Protein AF-A0AAV4JW07-F1 (afdb_monomer_lite)

Sequence (128 aa):
MARALDGFFMALGFLASLAHGSSWPLLFLVFGDMTNTFVSYNATANFTLNGTSPADEFEDTMSDYSLRYVYIGIGVYVVTYIHIAFLQLSGERQTYRLRKMFFKALLRQNIGWYDSQQSGELTTRLAE

pLDDT: mean 86.36, std 10.24, range [51.66, 96.25]

Secondary structure (DSSP, 8-state):
-HHHHHHHHHHHHHHHHHHHHHHHHHHHHHHHHHHHHHHHHHHHTT---SSS-HHHHHHHHHHHHHHHHHHHHHHHHHHHHHHHHHHHHHHHHHHHHHHHHHHHHHTTS-HHHHTTSPTTHHHHHHH-

Foldseek 3Di:
DVVVVLVVLLVLLVVLVVVLVVLVVVVVVLVVVLVVLVVVLVVCVVPDDDDDDSVVVSVVVVVVSVVVVVVSVVVSVVSVVSNCVSVVVSVVVVLVVVLVVLVVVVVPDDPVVVVPDDPPPSVVVSVD

Structure (mmCIF, N/CA/C/O backbone):
data_AF-A0AAV4JW07-F1
#
_entry.id   AF-A0AAV4JW07-F1
#
loop_
_atom_site.group_PDB
_atom_site.id
_atom_site.type_symbol
_atom_site.label_atom_id
_atom_site.label_alt_id
_atom_site.label_comp_id
_atom_site.label_asym_id
_atom_site.label_entity_id
_atom_site.label_seq_id
_atom_site.pdbx_PDB_ins_code
_atom_site.Cartn_x
_atom_site.Cartn_y
_atom_site.Cartn_z
_atom_site.occupancy
_atom_site.B_iso_or_equiv
_atom_site.auth_seq_id
_atom_site.auth_comp_id
_atom_site.auth_asym_id
_atom_site.auth_atom_id
_atom_site.pdbx_PDB_model_num
ATOM 1 N N . MET A 1 1 ? -17.398 -18.688 13.555 1.00 51.66 1 MET A N 1
ATOM 2 C CA . MET A 1 1 ? -17.080 -18.481 12.124 1.00 51.66 1 MET A CA 1
ATOM 3 C C . MET A 1 1 ? -16.458 -17.110 11.839 1.00 51.66 1 MET A C 1
ATOM 5 O O . MET A 1 1 ? -15.367 -17.084 11.291 1.00 51.66 1 MET A O 1
ATOM 9 N N . ALA A 1 2 ? -17.046 -15.990 12.291 1.00 61.44 2 ALA A N 1
ATOM 10 C CA . ALA A 1 2 ? -16.530 -14.634 12.013 1.00 61.44 2 ALA A CA 1
ATOM 11 C C . ALA A 1 2 ? -15.054 -14.379 12.412 1.00 61.44 2 ALA A C 1
ATOM 13 O O . ALA A 1 2 ? -14.332 -13.717 11.681 1.00 61.44 2 ALA A O 1
ATOM 14 N N . ARG A 1 3 ? -14.569 -14.958 13.524 1.00 71.75 3 ARG A N 1
ATOM 15 C CA . ARG A 1 3 ? -13.174 -14.785 13.988 1.00 71.75 3 ARG A CA 1
ATOM 16 C C . ARG A 1 3 ? -12.109 -15.390 13.063 1.00 71.75 3 ARG A C 1
ATOM 18 O O . ARG A 1 3 ? -11.038 -14.812 12.941 1.00 71.75 3 ARG A O 1
ATOM 25 N N . ALA A 1 4 ? -12.387 -16.536 12.441 1.00 75.44 4 ALA A N 1
ATOM 26 C CA . ALA A 1 4 ? -11.430 -17.185 11.540 1.00 75.44 4 ALA A CA 1
ATOM 27 C C . ALA A 1 4 ? -11.310 -16.414 10.218 1.00 75.44 4 ALA A C 1
ATOM 29 O O . ALA A 1 4 ? -10.213 -16.227 9.702 1.00 75.44 4 ALA A O 1
ATOM 30 N N . LEU A 1 5 ? -12.442 -15.898 9.729 1.00 79.94 5 LEU A N 1
ATOM 31 C CA . LEU A 1 5 ? -12.503 -15.051 8.542 1.00 79.94 5 LEU A CA 1
ATOM 32 C C . LEU A 1 5 ? -11.763 -13.714 8.757 1.00 79.94 5 LEU A C 1
ATOM 34 O O . LEU A 1 5 ? -11.006 -13.293 7.890 1.00 79.94 5 LEU A O 1
ATOM 38 N N . ASP A 1 6 ? -11.920 -13.085 9.930 1.00 84.00 6 ASP A N 1
ATOM 39 C CA . ASP A 1 6 ? -11.170 -11.870 10.301 1.00 84.00 6 ASP A CA 1
ATOM 40 C C . ASP A 1 6 ? -9.652 -12.113 10.299 1.00 84.00 6 ASP A C 1
ATOM 42 O O . ASP A 1 6 ? -8.891 -11.304 9.773 1.00 84.00 6 ASP A O 1
ATOM 46 N N . GLY A 1 7 ? -9.210 -13.243 10.865 1.00 85.38 7 GLY A N 1
ATOM 47 C CA . GLY A 1 7 ? -7.796 -13.624 10.891 1.00 85.38 7 GLY A CA 1
ATOM 48 C C . GLY A 1 7 ? -7.223 -13.863 9.492 1.00 85.38 7 GLY A C 1
ATOM 49 O O . GLY A 1 7 ? -6.113 -13.421 9.203 1.00 85.38 7 GLY A O 1
ATOM 50 N N . PHE A 1 8 ? -8.000 -14.493 8.607 1.00 87.94 8 PHE A N 1
ATOM 51 C CA . PHE A 1 8 ? -7.622 -14.691 7.208 1.00 87.94 8 PHE A CA 1
ATOM 52 C C . PHE A 1 8 ? -7.442 -13.360 6.461 1.00 87.94 8 PHE A C 1
ATOM 54 O O . PHE A 1 8 ? -6.401 -13.153 5.839 1.00 87.94 8 PHE A O 1
ATOM 61 N N . PHE A 1 9 ? -8.399 -12.430 6.568 1.00 85.38 9 PHE A N 1
ATOM 62 C CA . PHE A 1 9 ? -8.280 -11.110 5.932 1.00 85.38 9 PHE A CA 1
ATOM 63 C C . PHE A 1 9 ? -7.097 -10.307 6.466 1.00 85.38 9 PHE A C 1
ATOM 65 O O . PHE A 1 9 ? -6.426 -9.615 5.703 1.00 85.38 9 PHE A O 1
ATOM 72 N N . MET A 1 10 ? -6.807 -10.426 7.762 1.00 89.88 10 MET A N 1
ATOM 73 C CA . MET A 1 10 ? -5.657 -9.762 8.362 1.00 89.88 10 MET A CA 1
ATOM 74 C C . MET A 1 10 ? -4.340 -10.332 7.821 1.00 89.88 10 MET A C 1
ATOM 76 O O . MET A 1 10 ? -3.474 -9.563 7.416 1.00 89.88 10 MET A O 1
ATOM 80 N N . ALA A 1 11 ? -4.207 -11.661 7.738 1.00 91.94 11 ALA A N 1
ATOM 81 C CA . ALA A 1 11 ? -3.019 -12.302 7.172 1.00 91.94 11 ALA A CA 1
ATOM 82 C C . ALA A 1 11 ? -2.814 -11.921 5.697 1.00 91.94 11 ALA A C 1
ATOM 84 O O . ALA A 1 11 ? -1.710 -11.552 5.299 1.00 91.94 11 ALA A O 1
ATOM 85 N N . LEU A 1 12 ? -3.890 -11.932 4.906 1.00 90.00 12 LEU A N 1
ATOM 86 C CA . LEU A 1 12 ? -3.865 -11.524 3.503 1.00 90.00 12 LEU A CA 1
ATOM 87 C C . LEU A 1 12 ? -3.467 -10.047 3.339 1.00 90.00 12 LEU A C 1
ATOM 89 O O . LEU A 1 12 ? -2.637 -9.728 2.491 1.00 90.00 12 LEU A O 1
ATOM 93 N N . GLY A 1 13 ? -3.999 -9.155 4.182 1.00 91.62 13 GLY A N 1
ATOM 94 C CA . GLY A 1 13 ? -3.625 -7.739 4.201 1.00 91.62 13 GLY A CA 1
ATOM 95 C C . GLY A 1 13 ? -2.151 -7.515 4.556 1.00 91.62 13 GLY A C 1
ATOM 96 O O . GLY A 1 13 ? -1.484 -6.698 3.925 1.00 91.62 13 GLY A O 1
ATOM 97 N N . PHE A 1 14 ? -1.602 -8.278 5.504 1.00 93.94 14 PHE A N 1
ATOM 98 C CA . PHE A 1 14 ? -0.176 -8.205 5.839 1.00 93.94 14 PHE A CA 1
ATOM 99 C C . PHE A 1 14 ? 0.727 -8.682 4.696 1.00 93.94 14 PHE A C 1
ATOM 101 O O . PHE A 1 14 ? 1.710 -8.012 4.385 1.00 93.94 14 PHE A O 1
ATOM 108 N N . LEU A 1 15 ? 0.383 -9.789 4.032 1.00 94.12 15 LEU A N 1
ATOM 109 C CA . LEU A 1 15 ? 1.138 -10.275 2.871 1.00 94.12 15 LEU A CA 1
ATOM 110 C C . LEU A 1 15 ? 1.125 -9.259 1.719 1.00 94.12 15 LEU A C 1
ATOM 112 O O . LEU A 1 15 ? 2.165 -8.989 1.120 1.00 94.12 15 LEU A O 1
ATOM 116 N N . ALA A 1 16 ? -0.030 -8.647 1.450 1.00 91.81 16 ALA A N 1
ATOM 117 C CA . ALA A 1 16 ? -0.158 -7.599 0.442 1.00 91.81 16 ALA A CA 1
ATOM 118 C C . ALA A 1 16 ? 0.642 -6.328 0.806 1.00 91.81 16 ALA A C 1
ATOM 120 O O . ALA A 1 16 ? 1.264 -5.726 -0.064 1.00 91.81 16 ALA A O 1
ATOM 121 N N . SER A 1 17 ? 0.713 -5.955 2.089 1.00 93.44 17 SER A N 1
ATOM 122 C CA . SER A 1 17 ? 1.551 -4.838 2.559 1.00 93.44 17 SER A CA 1
ATOM 123 C C . SER A 1 17 ? 3.049 -5.086 2.327 1.00 93.44 17 SER A C 1
ATOM 125 O O . SER A 1 17 ? 3.765 -4.192 1.874 1.00 93.44 17 SER A O 1
ATOM 127 N N . LEU A 1 18 ? 3.527 -6.318 2.549 1.00 94.31 18 LEU A N 1
ATOM 128 C CA . LEU A 1 18 ? 4.916 -6.693 2.250 1.00 94.31 18 LEU A CA 1
ATOM 129 C C . LEU A 1 18 ? 5.223 -6.588 0.750 1.00 94.31 18 LEU A C 1
ATOM 131 O O . LEU A 1 18 ? 6.261 -6.045 0.370 1.00 94.31 18 LEU A O 1
ATOM 135 N N . ALA A 1 19 ? 4.305 -7.054 -0.101 1.00 92.12 19 ALA A N 1
ATOM 136 C CA . ALA A 1 19 ? 4.438 -6.932 -1.551 1.00 92.12 19 ALA A CA 1
ATOM 137 C C . ALA A 1 19 ? 4.474 -5.458 -2.001 1.00 92.12 19 ALA A C 1
ATOM 139 O O . ALA A 1 19 ? 5.327 -5.072 -2.804 1.00 92.12 19 ALA A O 1
ATOM 140 N N . HIS A 1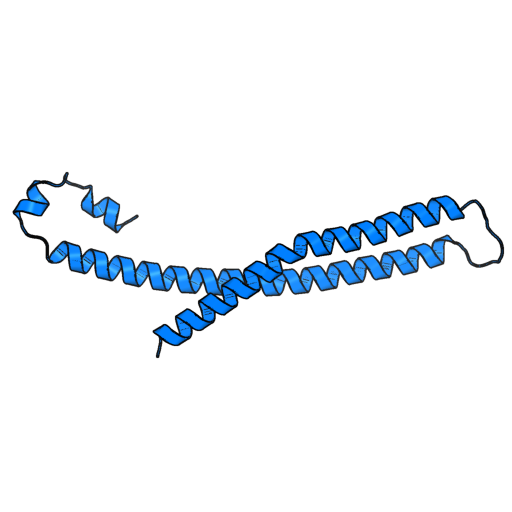 20 ? 3.612 -4.611 -1.429 1.00 94.69 20 HIS A N 1
ATOM 141 C CA . HIS A 1 20 ? 3.625 -3.171 -1.682 1.00 94.69 20 HIS A CA 1
ATOM 142 C C . HIS A 1 20 ? 4.950 -2.521 -1.250 1.00 94.69 20 HIS A C 1
ATOM 144 O O . HIS A 1 20 ? 5.549 -1.763 -2.010 1.00 94.69 20 HIS A O 1
ATOM 150 N N . GLY A 1 21 ? 5.471 -2.871 -0.069 1.00 93.38 21 GLY A N 1
ATOM 151 C CA . GLY A 1 21 ? 6.773 -2.388 0.404 1.00 93.38 21 GLY A CA 1
ATOM 152 C C . GLY A 1 21 ? 7.927 -2.765 -0.532 1.00 93.38 21 GLY A C 1
ATOM 153 O O . GLY A 1 21 ? 8.769 -1.926 -0.847 1.00 93.38 21 GLY A O 1
ATOM 154 N N . SER A 1 22 ? 7.924 -3.997 -1.053 1.00 93.62 22 SER A N 1
ATOM 155 C CA . SER A 1 22 ? 8.924 -4.469 -2.024 1.00 93.62 22 SER A CA 1
ATOM 156 C C . SER A 1 22 ? 8.804 -3.823 -3.410 1.00 93.62 22 SER A C 1
ATOM 158 O O . SER A 1 22 ? 9.725 -3.947 -4.221 1.00 93.62 22 SER A O 1
ATOM 160 N N . SER A 1 23 ? 7.700 -3.137 -3.704 1.00 93.00 23 SER A N 1
ATOM 161 C CA . SER A 1 23 ? 7.486 -2.513 -5.013 1.00 93.00 23 SER A CA 1
ATOM 162 C C . SER A 1 23 ? 8.421 -1.322 -5.253 1.00 93.00 23 SER A C 1
ATOM 164 O O . SER A 1 23 ? 8.808 -1.068 -6.389 1.00 93.00 23 SER A O 1
ATOM 166 N N . TRP A 1 24 ? 8.858 -0.636 -4.190 1.00 90.88 24 TRP A N 1
ATOM 167 C CA . TRP A 1 24 ? 9.818 0.470 -4.277 1.00 90.88 24 TRP A CA 1
ATOM 168 C C . TRP A 1 24 ? 11.209 0.027 -4.767 1.00 90.88 24 TRP A C 1
ATOM 170 O O . TRP A 1 24 ? 11.685 0.583 -5.756 1.00 90.88 24 TRP A O 1
ATOM 180 N N . PRO A 1 25 ? 11.860 -0.989 -4.162 1.00 94.69 25 PRO A N 1
ATOM 181 C CA . PRO A 1 25 ? 13.083 -1.574 -4.713 1.00 94.69 25 PRO A CA 1
ATOM 182 C C . PRO A 1 25 ? 12.948 -2.026 -6.170 1.00 94.69 25 PRO A C 1
ATOM 184 O O . PRO A 1 25 ? 13.845 -1.789 -6.973 1.00 94.69 25 PRO A O 1
ATOM 187 N N . LEU A 1 26 ? 11.818 -2.645 -6.524 1.00 91.44 26 LEU A N 1
ATOM 188 C CA . LEU A 1 26 ? 11.568 -3.120 -7.884 1.00 91.44 26 LEU A CA 1
ATOM 189 C C . LEU A 1 26 ? 11.497 -1.962 -8.892 1.00 91.44 26 LEU A C 1
ATOM 191 O O . LEU A 1 26 ? 12.090 -2.048 -9.966 1.00 91.44 26 LEU A O 1
ATOM 195 N N . LEU A 1 27 ? 10.849 -0.853 -8.524 1.00 91.81 27 LEU A N 1
ATOM 196 C CA . LEU A 1 27 ? 10.825 0.373 -9.325 1.00 91.81 27 LEU A CA 1
ATOM 197 C C . LEU A 1 27 ? 12.243 0.924 -9.566 1.00 91.81 27 LEU A C 1
ATOM 199 O O . LEU A 1 27 ? 12.557 1.350 -10.678 1.00 91.81 27 LEU A O 1
ATOM 203 N N . PHE A 1 28 ? 13.106 0.887 -8.543 1.00 93.00 28 PHE A N 1
ATOM 204 C CA . PHE A 1 28 ? 14.494 1.342 -8.660 1.00 93.00 28 PHE A CA 1
ATOM 205 C C . PHE A 1 28 ? 15.347 0.462 -9.577 1.00 93.00 28 PHE A C 1
ATOM 207 O O . PHE A 1 28 ? 16.205 0.996 -10.274 1.00 93.00 28 PHE A O 1
ATOM 214 N N . LEU A 1 29 ? 15.110 -0.851 -9.619 1.00 93.06 29 LEU A N 1
ATOM 215 C CA . LEU A 1 29 ? 15.820 -1.741 -10.545 1.00 93.06 29 LEU A CA 1
ATOM 216 C C . LEU A 1 29 ? 15.486 -1.408 -12.002 1.00 93.06 29 LEU A C 1
ATOM 218 O O . LEU A 1 29 ? 16.394 -1.177 -12.794 1.00 93.06 29 LEU A O 1
ATOM 222 N N . VAL A 1 30 ? 14.196 -1.268 -12.328 1.00 92.44 30 VAL A N 1
ATOM 223 C CA . VAL A 1 30 ? 13.761 -0.878 -13.684 1.00 92.44 30 VAL A CA 1
ATOM 224 C C . VAL A 1 30 ? 14.308 0.502 -14.062 1.00 92.44 30 VAL A C 1
ATOM 226 O O . VAL A 1 30 ? 14.739 0.717 -15.193 1.00 92.44 30 VAL A O 1
ATOM 229 N N . PHE A 1 31 ? 14.357 1.430 -13.101 1.00 92.75 31 PHE A N 1
ATOM 230 C CA . PHE A 1 31 ? 14.943 2.755 -13.315 1.00 92.75 31 PHE A CA 1
ATOM 231 C C . PHE 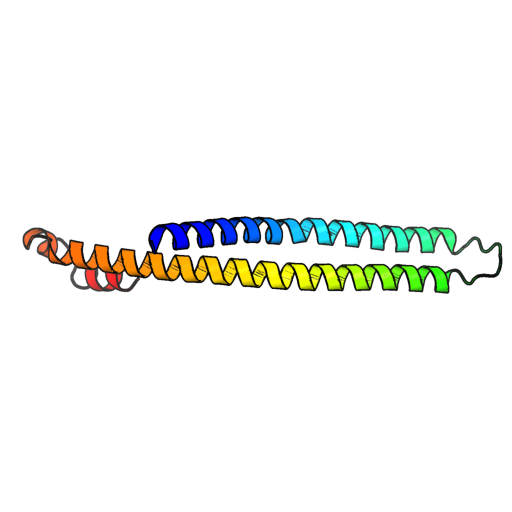A 1 31 ? 16.448 2.685 -13.599 1.00 92.75 31 PHE A C 1
ATOM 233 O O . PHE A 1 31 ? 16.962 3.429 -14.439 1.00 92.75 31 PHE A O 1
ATOM 240 N N . GLY A 1 32 ? 17.155 1.782 -12.917 1.00 94.38 32 GLY A N 1
ATOM 241 C CA . GLY A 1 32 ? 18.567 1.506 -13.153 1.00 94.38 32 GLY A CA 1
ATOM 242 C C . GLY A 1 32 ? 18.825 0.983 -14.565 1.00 94.38 32 GLY A C 1
ATOM 243 O O . GLY A 1 32 ? 19.675 1.533 -15.264 1.00 94.38 32 GLY A O 1
ATOM 244 N N . ASP A 1 33 ? 18.049 -0.004 -15.013 1.00 91.88 33 ASP A N 1
ATOM 245 C CA . ASP A 1 33 ? 18.169 -0.592 -16.356 1.00 91.88 33 ASP A CA 1
ATOM 246 C C . ASP A 1 33 ? 17.900 0.443 -17.459 1.00 91.88 33 ASP A C 1
ATOM 248 O O . ASP A 1 33 ? 18.654 0.566 -18.432 1.00 91.88 33 ASP A O 1
ATOM 252 N N . MET A 1 34 ? 16.867 1.264 -17.262 1.00 91.94 34 MET A N 1
ATOM 253 C CA . MET A 1 34 ? 16.547 2.386 -18.140 1.00 91.94 34 MET A CA 1
ATOM 254 C C . MET A 1 34 ? 17.712 3.392 -18.197 1.00 91.94 34 MET A C 1
ATOM 256 O O . MET A 1 34 ? 18.154 3.774 -19.280 1.00 91.94 34 MET A O 1
ATOM 260 N N . THR A 1 35 ? 18.282 3.766 -17.046 1.00 93.50 35 THR A N 1
ATOM 261 C CA . THR A 1 35 ? 19.448 4.669 -16.964 1.00 93.50 35 THR A CA 1
ATOM 262 C C . THR A 1 35 ? 20.674 4.092 -17.673 1.00 93.50 35 THR A C 1
ATOM 264 O O . THR A 1 35 ? 21.367 4.807 -18.396 1.00 93.50 35 THR A O 1
ATOM 267 N N . ASN A 1 36 ? 20.931 2.792 -17.530 1.00 91.50 36 ASN A N 1
ATOM 268 C CA . ASN A 1 36 ? 22.034 2.122 -18.216 1.00 91.50 36 ASN A CA 1
ATOM 269 C C . ASN A 1 36 ? 21.849 2.126 -19.747 1.00 91.50 36 ASN A C 1
ATOM 271 O O . ASN A 1 36 ? 22.813 2.279 -20.500 1.00 91.50 36 ASN A O 1
ATOM 275 N N . THR A 1 37 ? 20.601 2.035 -20.213 1.00 89.56 37 THR A N 1
ATOM 276 C CA . THR A 1 37 ? 20.250 2.153 -21.639 1.00 89.56 37 THR A CA 1
ATOM 277 C C . THR A 1 37 ? 20.535 3.567 -22.168 1.00 89.56 37 THR A C 1
ATOM 279 O O . THR A 1 37 ? 21.135 3.723 -23.228 1.00 89.56 37 THR A O 1
ATOM 282 N N . PHE A 1 38 ? 20.225 4.615 -21.395 1.00 88.69 38 PHE A N 1
ATOM 283 C CA . PHE A 1 38 ? 20.598 5.993 -21.750 1.00 88.69 38 PHE A CA 1
ATOM 284 C C . PHE A 1 38 ? 22.119 6.193 -21.850 1.00 88.69 38 PHE A C 1
ATOM 286 O O . PHE A 1 38 ? 22.605 6.849 -22.774 1.00 88.69 38 PHE A O 1
ATOM 293 N N . VAL A 1 39 ? 22.879 5.637 -20.901 1.00 89.31 39 VAL A N 1
ATOM 294 C CA . VAL A 1 39 ? 24.346 5.763 -20.875 1.00 89.31 39 VAL A CA 1
ATOM 295 C C . VAL A 1 39 ? 24.988 5.015 -22.045 1.00 89.31 39 VAL A C 1
ATOM 297 O O . VAL A 1 39 ? 25.882 5.556 -22.696 1.00 89.31 39 VAL A O 1
ATOM 300 N N . SER A 1 40 ? 24.521 3.800 -22.343 1.00 85.31 40 SER A N 1
ATOM 301 C CA . SER A 1 40 ? 25.017 3.010 -23.478 1.00 85.31 40 SER A CA 1
ATOM 302 C C . SER A 1 40 ? 24.694 3.663 -24.823 1.00 85.31 40 SER A C 1
ATOM 304 O O . SER A 1 40 ? 25.592 3.780 -25.653 1.00 85.31 40 SER A O 1
ATOM 306 N N . TYR A 1 41 ? 23.482 4.200 -25.004 1.00 83.06 41 TYR A N 1
ATOM 307 C CA . TYR A 1 41 ? 23.129 4.975 -26.198 1.00 83.06 41 TYR A CA 1
ATOM 308 C C . TYR A 1 41 ? 24.072 6.169 -26.415 1.00 83.06 41 TYR A C 1
ATOM 310 O O . TYR A 1 41 ? 24.601 6.352 -27.510 1.00 83.06 41 TYR A O 1
ATOM 318 N N . ASN A 1 42 ? 24.353 6.950 -25.365 1.00 81.81 42 ASN A N 1
ATOM 319 C CA . ASN A 1 42 ? 25.278 8.085 -25.447 1.00 81.81 42 ASN A CA 1
ATOM 320 C C . ASN A 1 42 ? 26.704 7.638 -25.834 1.00 81.81 42 ASN A C 1
ATOM 322 O O . ASN A 1 42 ? 27.336 8.250 -26.693 1.00 81.81 42 ASN A O 1
ATOM 326 N N . ALA A 1 43 ? 27.188 6.531 -25.262 1.00 79.56 43 ALA A N 1
ATOM 327 C CA . ALA A 1 43 ? 28.509 5.989 -25.575 1.00 79.56 43 ALA A CA 1
ATOM 328 C C . ALA A 1 43 ? 28.627 5.473 -27.026 1.00 79.56 43 ALA A C 1
ATOM 330 O O . ALA A 1 43 ? 29.684 5.618 -27.644 1.00 79.56 43 ALA A O 1
ATOM 331 N N . THR A 1 44 ? 27.556 4.896 -27.581 1.00 71.25 44 THR A N 1
ATOM 332 C CA . THR A 1 44 ? 27.529 4.311 -28.935 1.00 71.25 44 THR A CA 1
ATOM 333 C C . THR A 1 44 ? 27.137 5.317 -30.024 1.00 71.25 44 THR A C 1
ATOM 335 O O . THR A 1 44 ? 27.441 5.089 -31.193 1.00 71.25 44 THR A O 1
ATOM 338 N N . ALA A 1 45 ? 26.567 6.474 -29.667 1.00 64.00 45 ALA A N 1
ATOM 339 C CA . ALA A 1 45 ? 26.155 7.525 -30.606 1.00 64.00 45 ALA A CA 1
ATOM 340 C C . ALA A 1 45 ? 27.285 8.051 -31.522 1.00 64.00 45 ALA A C 1
ATOM 342 O O . ALA A 1 45 ? 27.006 8.625 -32.572 1.00 64.00 45 ALA A O 1
ATOM 343 N N . ASN A 1 46 ? 28.556 7.825 -31.167 1.00 60.50 46 ASN A N 1
ATOM 344 C CA . ASN A 1 46 ? 29.716 8.195 -31.986 1.00 60.50 46 ASN A CA 1
ATOM 345 C C . ASN A 1 46 ? 30.148 7.120 -33.013 1.00 60.50 46 ASN A C 1
ATOM 347 O O . ASN A 1 46 ? 31.060 7.377 -33.797 1.00 60.50 46 ASN A O 1
ATOM 351 N N . PHE A 1 47 ? 29.540 5.925 -33.029 1.00 60.22 47 PHE A N 1
ATOM 352 C CA . PHE A 1 47 ? 29.933 4.807 -33.899 1.00 60.22 47 PHE A CA 1
ATOM 353 C C . PHE A 1 47 ? 28.750 4.301 -34.738 1.00 60.22 47 PHE A C 1
ATOM 355 O O . PHE A 1 47 ? 28.074 3.340 -34.387 1.00 60.22 47 PHE A O 1
ATOM 362 N N . THR A 1 48 ? 28.495 4.942 -35.878 1.00 58.19 48 THR A N 1
ATOM 363 C CA . THR A 1 48 ? 27.487 4.495 -36.852 1.00 58.19 48 THR A CA 1
ATOM 364 C C . THR A 1 48 ? 28.128 3.647 -37.950 1.00 58.19 48 THR A C 1
ATOM 366 O O . THR A 1 48 ? 28.688 4.182 -38.908 1.00 58.19 48 THR A O 1
ATOM 369 N N . LEU A 1 49 ? 28.019 2.322 -37.836 1.00 56.88 49 LEU A N 1
ATOM 370 C CA . LEU A 1 49 ? 28.231 1.375 -38.933 1.00 56.88 49 LEU A CA 1
ATOM 371 C C . LEU A 1 49 ? 26.889 0.675 -39.194 1.00 56.88 49 LEU A C 1
ATOM 373 O O . LEU A 1 49 ? 26.394 -0.005 -38.307 1.00 56.88 49 LEU A O 1
ATOM 377 N N . ASN A 1 50 ? 26.335 0.822 -40.400 1.00 56.84 50 ASN A N 1
ATOM 378 C CA . ASN A 1 50 ? 25.051 0.271 -40.875 1.00 56.84 50 ASN A CA 1
ATOM 379 C C . ASN A 1 50 ? 23.774 1.013 -40.444 1.00 56.84 50 ASN A C 1
ATOM 381 O O . ASN A 1 50 ? 23.131 0.633 -39.482 1.00 56.84 50 ASN A O 1
ATOM 385 N N . GLY A 1 51 ? 23.369 2.001 -41.251 1.00 55.81 51 GLY A N 1
ATOM 386 C CA . GLY A 1 51 ? 22.047 2.120 -41.906 1.00 55.81 51 GLY A CA 1
ATOM 387 C C . GLY A 1 51 ? 20.721 2.124 -41.123 1.00 55.81 51 GLY A C 1
ATOM 388 O O . GLY A 1 51 ? 19.753 2.658 -41.654 1.00 55.81 51 GLY A O 1
ATOM 389 N N . THR A 1 52 ? 20.628 1.571 -39.921 1.00 60.31 52 THR A N 1
ATOM 390 C CA . THR A 1 52 ? 19.481 1.720 -39.019 1.00 60.31 52 THR A CA 1
ATOM 391 C C . THR A 1 52 ? 19.763 2.892 -38.098 1.00 60.31 52 THR A C 1
ATOM 393 O O . THR A 1 52 ? 20.850 2.982 -37.524 1.00 60.31 52 THR A O 1
ATOM 396 N N . SER A 1 53 ? 18.831 3.842 -38.012 1.00 65.44 53 SER A N 1
ATOM 397 C CA . SER A 1 53 ? 19.057 5.023 -37.190 1.00 65.44 53 SER A CA 1
ATOM 398 C C . SER A 1 53 ? 19.138 4.576 -35.716 1.00 65.44 53 SER A C 1
ATOM 400 O O . SER A 1 53 ? 18.229 3.893 -35.244 1.00 65.44 53 SER A O 1
ATOM 402 N N . PRO A 1 54 ? 20.214 4.903 -34.971 1.00 69.94 54 PRO A N 1
ATOM 403 C CA . PRO A 1 54 ? 20.347 4.508 -33.562 1.00 69.94 54 PRO A CA 1
ATOM 404 C C . PRO A 1 54 ? 19.195 5.023 -32.686 1.00 69.94 54 PRO A C 1
ATOM 406 O O . PRO A 1 54 ? 18.942 4.499 -31.606 1.00 69.94 54 PRO A O 1
ATOM 409 N N . ALA A 1 55 ? 18.515 6.073 -33.154 1.00 75.50 55 ALA A N 1
ATOM 410 C CA . ALA A 1 55 ? 17.387 6.696 -32.485 1.00 75.50 55 ALA A CA 1
ATOM 411 C C . ALA A 1 55 ? 16.139 5.798 -32.468 1.00 75.50 55 ALA A C 1
ATOM 413 O O . ALA A 1 55 ? 15.466 5.750 -31.443 1.00 75.50 55 ALA A O 1
ATOM 414 N N . ASP A 1 56 ? 15.864 5.056 -33.549 1.00 80.44 56 ASP A N 1
ATOM 415 C CA . ASP A 1 56 ? 14.661 4.215 -33.637 1.00 80.44 56 ASP A CA 1
ATOM 416 C C . ASP A 1 56 ? 14.723 3.038 -32.645 1.00 80.44 56 ASP A C 1
ATOM 418 O O . ASP A 1 56 ? 13.749 2.745 -31.954 1.00 80.44 56 ASP A O 1
ATOM 422 N N . GLU A 1 57 ? 15.886 2.388 -32.519 1.00 82.06 57 GLU A N 1
ATOM 423 C CA . GLU A 1 57 ? 16.101 1.272 -31.579 1.00 82.06 57 GLU A CA 1
ATOM 424 C C . GLU A 1 57 ? 16.005 1.731 -30.115 1.00 82.06 57 GLU A C 1
ATOM 426 O O . GLU A 1 57 ? 15.453 1.048 -29.245 1.00 82.06 57 GLU A O 1
ATOM 431 N N . PHE A 1 58 ? 16.522 2.926 -29.842 1.00 85.50 58 PHE A N 1
ATOM 432 C CA . PHE A 1 58 ? 16.442 3.544 -28.532 1.00 85.50 58 PHE A CA 1
ATOM 433 C C . PHE A 1 58 ? 14.999 3.914 -28.154 1.00 85.50 58 PHE A C 1
ATOM 435 O O . PHE A 1 58 ? 14.581 3.676 -27.018 1.00 85.50 58 PHE A O 1
ATOM 442 N N . GLU A 1 59 ? 14.227 4.459 -29.096 1.00 87.19 59 GLU A N 1
ATOM 443 C CA . GLU A 1 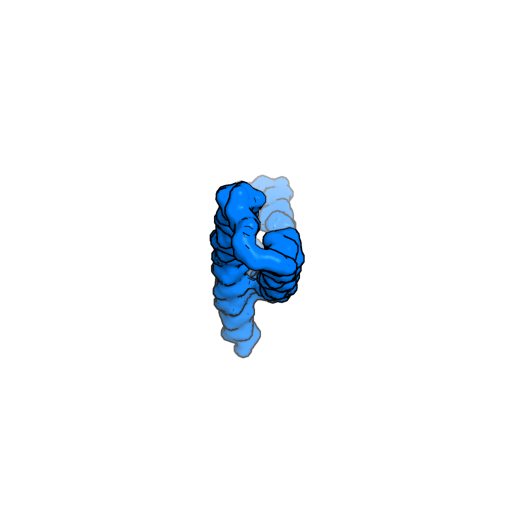59 ? 12.825 4.819 -28.877 1.00 87.19 59 GLU A CA 1
ATOM 444 C C . GLU A 1 59 ? 11.934 3.588 -28.640 1.00 87.19 59 GLU A C 1
ATOM 446 O O . GLU A 1 59 ? 11.087 3.610 -27.739 1.00 87.19 59 GLU A O 1
ATOM 451 N N . ASP A 1 60 ? 12.174 2.486 -29.358 1.00 89.19 60 ASP A N 1
ATOM 452 C CA . ASP A 1 60 ? 11.475 1.212 -29.134 1.00 89.19 60 ASP A CA 1
ATOM 453 C C . ASP A 1 60 ? 11.783 0.642 -27.737 1.00 89.19 60 ASP A C 1
ATOM 455 O O . ASP A 1 60 ? 10.885 0.296 -26.964 1.00 89.19 60 ASP A O 1
ATOM 459 N N . THR A 1 61 ? 13.059 0.671 -27.339 1.00 89.06 61 THR A N 1
ATOM 460 C CA . THR A 1 61 ? 13.493 0.212 -26.010 1.00 89.06 61 THR A CA 1
ATOM 461 C C . THR A 1 61 ? 12.897 1.065 -24.881 1.00 89.06 61 THR A C 1
ATOM 463 O O . THR A 1 61 ? 12.446 0.541 -23.859 1.00 89.06 61 THR A O 1
ATOM 466 N N . MET A 1 62 ? 12.854 2.390 -25.049 1.00 90.69 62 MET A N 1
ATOM 467 C CA . MET A 1 62 ? 12.259 3.299 -24.065 1.00 90.69 62 MET A CA 1
ATOM 468 C C . MET A 1 62 ? 10.740 3.105 -23.950 1.00 90.69 62 MET A C 1
ATOM 470 O O . MET A 1 62 ? 10.179 3.164 -22.848 1.00 90.69 62 MET A O 1
ATOM 474 N N . SER A 1 63 ? 10.078 2.816 -25.072 1.00 92.25 63 SER A N 1
ATOM 475 C CA . SER A 1 63 ? 8.653 2.485 -25.106 1.00 92.25 63 SER A CA 1
ATOM 476 C C . SER A 1 63 ? 8.354 1.203 -24.321 1.00 92.25 63 SER A C 1
ATOM 478 O O . SER A 1 63 ? 7.414 1.199 -23.520 1.00 92.25 63 SER A O 1
ATOM 480 N N . ASP A 1 64 ? 9.187 0.161 -24.432 1.00 91.81 64 ASP A N 1
ATOM 481 C CA . ASP A 1 64 ? 9.045 -1.066 -23.630 1.00 91.81 64 ASP A CA 1
ATOM 482 C C . ASP A 1 64 ? 9.195 -0.798 -22.120 1.00 91.81 64 ASP A C 1
ATOM 484 O O . ASP A 1 64 ? 8.356 -1.226 -21.319 1.00 91.81 64 ASP A O 1
ATOM 488 N N . TYR A 1 65 ? 10.198 -0.012 -21.705 1.00 92.44 65 TYR A N 1
ATOM 489 C CA . TYR A 1 65 ? 10.348 0.374 -20.294 1.00 92.44 65 TYR A CA 1
ATOM 490 C C . TYR A 1 65 ? 9.131 1.145 -19.769 1.00 92.44 65 TYR A C 1
ATOM 492 O O . TYR A 1 65 ? 8.677 0.892 -18.649 1.00 92.44 65 TYR A O 1
ATOM 500 N N . SER A 1 66 ? 8.561 2.046 -20.576 1.00 93.12 66 SER A N 1
ATOM 501 C CA . SER A 1 66 ? 7.357 2.794 -20.197 1.00 93.12 66 SER A CA 1
ATOM 502 C C . SER A 1 66 ? 6.157 1.870 -19.941 1.00 93.12 66 SER A C 1
ATOM 504 O O . SER A 1 66 ? 5.458 2.024 -18.936 1.00 93.12 66 SER A O 1
ATOM 506 N N . LEU A 1 67 ? 5.965 0.841 -20.777 1.00 94.12 67 LEU A N 1
ATOM 507 C CA . LEU A 1 67 ? 4.905 -0.153 -20.601 1.00 94.12 67 LEU A CA 1
ATOM 508 C C . LEU A 1 67 ? 5.126 -0.996 -19.341 1.00 94.12 67 LEU A C 1
ATOM 510 O O . LEU A 1 67 ? 4.179 -1.231 -18.586 1.00 94.12 67 LEU A O 1
ATOM 514 N N . ARG A 1 68 ? 6.373 -1.395 -19.051 1.00 92.25 68 ARG A N 1
ATOM 515 C CA . ARG A 1 68 ? 6.716 -2.100 -17.802 1.00 92.25 68 ARG A CA 1
ATOM 516 C C . ARG A 1 68 ? 6.339 -1.280 -16.567 1.00 92.25 68 ARG A C 1
ATOM 518 O O . ARG A 1 68 ? 5.758 -1.835 -15.633 1.00 92.25 68 ARG A O 1
ATOM 525 N N . TYR A 1 69 ? 6.588 0.032 -16.571 1.00 92.50 69 TYR A N 1
ATOM 526 C CA . TYR A 1 69 ? 6.167 0.919 -15.481 1.00 92.50 69 TYR A CA 1
ATOM 527 C C . TYR A 1 69 ? 4.652 0.963 -15.296 1.00 92.50 69 TYR A C 1
ATOM 529 O O . TYR A 1 69 ? 4.179 0.928 -14.159 1.00 92.50 69 TYR A O 1
ATOM 537 N N . VAL A 1 70 ? 3.886 0.998 -16.388 1.00 95.00 70 VAL A N 1
ATOM 538 C CA . VAL A 1 70 ? 2.418 0.978 -16.325 1.00 95.00 70 VAL A CA 1
ATOM 539 C C . VAL A 1 70 ? 1.919 -0.325 -15.698 1.00 95.00 70 VAL A C 1
ATOM 541 O O . VAL A 1 70 ? 1.087 -0.282 -14.790 1.00 95.00 70 VAL A O 1
ATOM 544 N N . TYR A 1 71 ? 2.456 -1.479 -16.106 1.00 93.75 71 TYR A N 1
ATOM 545 C CA . TYR A 1 71 ? 2.066 -2.771 -15.529 1.00 93.75 71 TYR A CA 1
ATOM 546 C C . TYR A 1 71 ? 2.400 -2.879 -14.039 1.00 93.75 71 TYR A C 1
ATOM 548 O O . TYR A 1 71 ? 1.565 -3.337 -13.255 1.00 93.75 71 TYR A O 1
ATOM 556 N N . ILE A 1 72 ? 3.584 -2.409 -13.631 1.00 93.56 72 ILE A N 1
ATOM 557 C CA . ILE A 1 72 ? 3.965 -2.343 -12.215 1.00 93.56 72 ILE A CA 1
ATOM 558 C C . ILE A 1 72 ? 3.004 -1.421 -11.461 1.00 93.56 72 ILE A C 1
ATOM 560 O O . ILE A 1 72 ? 2.483 -1.814 -10.423 1.00 93.56 72 ILE A O 1
ATOM 564 N N . GLY A 1 73 ? 2.707 -0.233 -11.995 1.00 94.31 73 GLY A N 1
ATOM 565 C CA . GLY A 1 73 ? 1.799 0.731 -11.372 1.00 94.31 73 GLY A CA 1
ATOM 566 C C . GLY A 1 73 ? 0.394 0.172 -11.140 1.00 94.31 73 GLY A C 1
ATOM 567 O O . GLY A 1 73 ? -0.154 0.324 -10.048 1.00 94.31 73 GLY A O 1
ATOM 568 N N . ILE A 1 74 ? -0.166 -0.538 -12.123 1.00 96.25 74 ILE A N 1
ATOM 569 C CA . ILE A 1 74 ? -1.467 -1.211 -11.985 1.00 96.25 74 ILE A CA 1
ATOM 570 C C . ILE A 1 74 ? -1.399 -2.301 -10.907 1.00 96.25 74 ILE A C 1
ATOM 572 O O . ILE A 1 74 ? -2.282 -2.374 -10.051 1.00 96.25 74 ILE A O 1
ATOM 576 N N . GLY A 1 75 ? -0.347 -3.126 -10.912 1.00 94.69 75 GLY A N 1
ATOM 577 C CA . GLY A 1 75 ? -0.152 -4.173 -9.907 1.00 94.69 75 GLY A CA 1
ATOM 578 C C . GLY A 1 75 ? -0.053 -3.608 -8.490 1.00 94.69 75 GLY A C 1
ATOM 579 O O . GLY A 1 75 ? -0.768 -4.054 -7.592 1.00 94.69 75 GLY A O 1
ATOM 580 N N . VAL A 1 76 ? 0.772 -2.574 -8.310 1.00 95.62 76 VAL A N 1
ATOM 581 C CA . VAL A 1 76 ? 0.927 -1.841 -7.048 1.00 95.62 76 VAL A CA 1
ATOM 582 C C . VAL A 1 76 ? -0.417 -1.287 -6.605 1.00 95.62 76 VAL A C 1
ATOM 584 O O . VAL A 1 76 ? -0.835 -1.589 -5.497 1.00 95.62 76 VAL A O 1
ATOM 587 N N . TYR A 1 77 ? -1.142 -0.578 -7.473 1.00 95.62 77 TYR A N 1
ATOM 588 C CA . TYR A 1 77 ? -2.442 0.008 -7.144 1.00 95.62 77 TYR A CA 1
ATOM 589 C C . TYR A 1 77 ? -3.438 -1.020 -6.587 1.00 95.62 77 TYR A C 1
ATOM 591 O O . TYR A 1 77 ? -4.058 -0.790 -5.545 1.00 95.62 77 TYR A O 1
ATOM 599 N N . VAL A 1 78 ? -3.561 -2.177 -7.245 1.00 95.62 78 VAL A N 1
ATOM 600 C CA . VAL A 1 78 ? -4.461 -3.253 -6.807 1.00 95.62 78 VAL A CA 1
ATOM 601 C C . VAL A 1 78 ? -4.026 -3.813 -5.451 1.00 95.62 78 VAL A C 1
ATOM 603 O O . VAL A 1 78 ? -4.853 -3.963 -4.549 1.00 95.62 78 VAL A O 1
ATOM 606 N N . VAL A 1 79 ? -2.731 -4.087 -5.277 1.00 94.25 79 VAL A N 1
ATOM 607 C CA . VAL A 1 79 ? -2.178 -4.599 -4.014 1.00 94.25 79 VAL A CA 1
ATOM 608 C C . VAL A 1 79 ? -2.375 -3.589 -2.879 1.00 94.25 79 VAL A C 1
ATOM 610 O O . VAL A 1 79 ? -2.802 -3.977 -1.787 1.00 94.25 79 VAL A O 1
ATOM 613 N N . THR A 1 80 ? -2.137 -2.299 -3.143 1.00 95.12 80 THR A N 1
ATOM 614 C CA . THR A 1 80 ? -2.345 -1.197 -2.196 1.00 95.12 80 THR A CA 1
ATOM 615 C C . THR A 1 80 ? -3.787 -1.145 -1.725 1.00 95.12 80 THR A C 1
ATOM 617 O O . THR A 1 80 ? -4.068 -1.152 -0.526 1.00 95.12 80 THR A O 1
ATOM 620 N N . TYR A 1 81 ? -4.721 -1.148 -2.675 1.00 94.88 81 TYR A N 1
ATOM 621 C CA . TYR A 1 81 ? -6.145 -1.094 -2.380 1.00 94.88 81 TYR A CA 1
ATOM 622 C C . TYR A 1 81 ? -6.583 -2.258 -1.484 1.00 94.88 81 TYR A C 1
ATOM 624 O O . TYR A 1 81 ? -7.227 -2.047 -0.454 1.00 94.88 81 TYR A O 1
ATOM 632 N N . ILE A 1 82 ? -6.177 -3.480 -1.838 1.00 91.19 82 ILE A N 1
ATOM 633 C CA . ILE A 1 82 ? -6.522 -4.692 -1.094 1.00 91.19 82 ILE A CA 1
ATOM 634 C C . ILE A 1 82 ? -5.970 -4.639 0.336 1.00 91.19 82 ILE A C 1
ATOM 636 O O . ILE A 1 82 ? -6.712 -4.914 1.285 1.00 91.19 82 ILE A O 1
ATOM 640 N N . HIS A 1 83 ? -4.697 -4.268 0.523 1.00 93.75 83 HIS A N 1
ATOM 641 C CA . HIS A 1 83 ? -4.119 -4.262 1.867 1.00 93.75 83 HIS A CA 1
ATOM 642 C C . HIS A 1 83 ? -4.742 -3.183 2.758 1.00 93.75 83 HIS A C 1
ATOM 644 O O . HIS A 1 83 ? -5.026 -3.460 3.924 1.00 93.75 83 HIS A O 1
ATOM 650 N N . ILE A 1 84 ? -4.992 -1.974 2.234 1.00 94.25 84 ILE A N 1
ATOM 651 C CA . ILE A 1 84 ? -5.608 -0.889 3.011 1.00 94.25 84 ILE A CA 1
ATOM 652 C C . ILE A 1 84 ? -7.029 -1.286 3.400 1.00 94.25 84 ILE A C 1
ATOM 654 O O . ILE A 1 84 ? -7.382 -1.202 4.575 1.00 94.25 84 ILE A O 1
ATOM 658 N N . ALA A 1 85 ? -7.829 -1.774 2.447 1.00 93.00 85 ALA A N 1
ATOM 659 C CA . ALA A 1 85 ? -9.213 -2.154 2.703 1.00 93.00 85 ALA A CA 1
ATOM 660 C C . ALA A 1 85 ? -9.322 -3.242 3.784 1.00 93.00 85 ALA A C 1
ATOM 662 O O . ALA A 1 85 ? -10.119 -3.118 4.718 1.00 93.00 85 ALA A O 1
ATOM 663 N N . PHE A 1 86 ? -8.499 -4.292 3.705 1.00 89.94 86 PHE A N 1
ATOM 664 C CA . PHE A 1 86 ? -8.547 -5.387 4.675 1.00 89.94 86 PHE A CA 1
ATOM 665 C C . PHE A 1 86 ? -8.014 -5.006 6.053 1.00 89.94 86 PHE A C 1
ATOM 667 O O . PHE A 1 86 ? -8.620 -5.389 7.059 1.00 89.94 86 PHE A O 1
ATOM 674 N N . LEU A 1 87 ? -6.925 -4.236 6.130 1.00 90.75 87 LEU A N 1
ATOM 675 C CA . LEU A 1 87 ? -6.404 -3.776 7.417 1.00 90.75 87 LEU A CA 1
ATOM 676 C C . LEU A 1 87 ? -7.365 -2.791 8.089 1.00 90.75 87 LEU A C 1
ATOM 678 O O . LEU A 1 87 ? -7.607 -2.920 9.288 1.00 90.75 87 LEU A O 1
ATOM 682 N N . GLN A 1 88 ? -7.982 -1.886 7.326 1.00 93.88 88 GLN A N 1
ATOM 683 C CA . GLN A 1 88 ? -8.962 -0.936 7.850 1.00 93.88 88 GLN A CA 1
ATOM 684 C C . GLN A 1 88 ? -10.206 -1.648 8.393 1.00 93.88 88 GLN A C 1
ATOM 686 O O . GLN A 1 88 ? -10.618 -1.397 9.525 1.00 93.88 88 GLN A O 1
ATOM 691 N N . LEU A 1 89 ? -10.770 -2.589 7.627 1.00 90.19 89 LEU A N 1
ATOM 692 C CA . LEU A 1 89 ? -11.939 -3.362 8.052 1.00 90.19 89 LEU A CA 1
ATOM 693 C C . LEU A 1 89 ? -11.642 -4.206 9.301 1.00 90.19 89 LEU A C 1
ATOM 695 O O . LEU A 1 89 ? -12.474 -4.319 10.205 1.00 90.19 89 LEU A O 1
ATOM 699 N N . SER A 1 90 ? -10.451 -4.809 9.361 1.00 89.75 90 SER A N 1
ATOM 700 C CA . SER A 1 90 ? -10.002 -5.547 10.544 1.00 89.75 90 SER A CA 1
ATOM 701 C C . SER A 1 90 ? -9.850 -4.617 11.751 1.00 89.75 90 SER A C 1
ATOM 703 O O . SER A 1 90 ? -10.348 -4.937 12.833 1.00 89.75 90 SER A O 1
ATOM 705 N N . GLY A 1 91 ? -9.235 -3.447 11.560 1.00 90.25 91 GLY A N 1
ATOM 706 C CA . GLY A 1 91 ? -9.066 -2.424 12.591 1.00 90.25 91 GLY A CA 1
ATOM 707 C C . GLY A 1 91 ? -10.399 -1.952 13.164 1.00 90.25 91 GLY A C 1
ATOM 708 O O . GLY A 1 91 ? -10.585 -1.969 14.378 1.00 90.25 91 GLY A O 1
ATOM 709 N N . GLU A 1 92 ? -11.377 -1.645 12.311 1.00 91.88 92 GLU A N 1
ATOM 710 C CA . GLU A 1 92 ? -12.716 -1.225 12.738 1.00 91.88 92 GLU A CA 1
ATOM 711 C C . GLU A 1 92 ? -13.400 -2.291 13.611 1.00 91.88 92 GLU A C 1
ATOM 713 O O . GLU A 1 92 ? -13.903 -2.002 14.703 1.00 91.88 92 GLU A O 1
ATOM 718 N N . ARG A 1 93 ? -13.357 -3.559 13.179 1.00 90.12 93 ARG A N 1
ATOM 719 C CA . ARG A 1 93 ? -13.928 -4.686 13.937 1.00 90.12 93 ARG A CA 1
ATOM 720 C C . ARG A 1 93 ? -13.239 -4.877 15.286 1.00 90.12 93 ARG A C 1
ATOM 722 O O . ARG A 1 93 ? -13.910 -5.213 16.269 1.00 90.12 93 ARG A O 1
ATOM 729 N N . GLN A 1 94 ? -11.921 -4.699 15.346 1.00 90.12 94 GLN A N 1
ATOM 730 C CA . GLN A 1 94 ? -11.152 -4.803 16.585 1.00 90.12 94 GLN A CA 1
ATOM 731 C C . GLN A 1 94 ? -11.494 -3.663 17.548 1.00 90.12 94 GLN A C 1
ATOM 733 O O . GLN A 1 94 ? -11.842 -3.940 18.698 1.00 90.12 94 GLN A O 1
ATOM 738 N N . THR A 1 95 ? -11.514 -2.418 17.069 1.00 91.81 95 THR A N 1
ATOM 739 C CA . THR A 1 95 ? -11.883 -1.234 17.857 1.00 91.81 95 THR A CA 1
ATOM 740 C C . THR A 1 95 ? -13.303 -1.343 18.404 1.00 91.81 95 THR A C 1
ATOM 742 O O . THR A 1 95 ? -13.526 -1.116 19.592 1.00 91.81 95 THR A O 1
ATOM 745 N N . TYR A 1 96 ? -14.268 -1.786 17.592 1.00 91.50 96 TYR A N 1
ATOM 746 C CA . TYR A 1 96 ? -15.644 -1.995 18.048 1.00 91.50 96 TYR A CA 1
ATOM 747 C C . TYR A 1 96 ? -15.731 -3.015 19.196 1.00 91.50 96 TYR A C 1
ATOM 749 O O . TYR A 1 96 ? -16.408 -2.788 20.205 1.00 91.50 96 TYR A O 1
ATOM 757 N N . ARG A 1 97 ? -15.018 -4.144 19.079 1.00 90.25 97 ARG A N 1
ATOM 758 C CA . ARG A 1 97 ? -14.967 -5.162 20.142 1.00 90.25 97 ARG A CA 1
ATOM 759 C C . ARG A 1 97 ? -14.294 -4.620 21.399 1.00 90.25 97 ARG A C 1
ATOM 761 O O . ARG A 1 97 ? -14.807 -4.867 22.490 1.00 90.25 97 ARG A O 1
ATOM 768 N N . LEU A 1 98 ? -13.185 -3.897 21.249 1.00 91.56 98 LEU A N 1
ATOM 769 C CA . LEU A 1 98 ? -12.454 -3.293 22.359 1.00 91.56 98 LEU A CA 1
ATOM 770 C C . LEU A 1 98 ? -13.344 -2.313 23.127 1.00 91.56 98 LEU A C 1
ATOM 772 O O . LEU A 1 98 ? -13.516 -2.485 24.330 1.00 91.56 98 LEU A O 1
ATOM 776 N N . ARG A 1 99 ? -14.006 -1.380 22.431 1.00 93.19 99 ARG A N 1
ATOM 777 C CA . ARG A 1 99 ? -14.932 -0.406 23.035 1.00 93.19 99 ARG A CA 1
ATOM 778 C C . ARG A 1 99 ? -16.079 -1.086 23.780 1.00 93.19 99 ARG A C 1
ATOM 780 O O . ARG A 1 99 ? -16.394 -0.713 24.906 1.00 93.19 99 ARG A O 1
ATOM 787 N N . LYS A 1 100 ? -16.657 -2.150 23.211 1.00 92.75 100 LYS A N 1
ATOM 788 C CA . LYS A 1 100 ? -17.716 -2.927 23.876 1.00 92.75 100 LYS A CA 1
ATOM 789 C C . LYS A 1 100 ? -17.225 -3.623 25.151 1.00 92.75 100 LYS A C 1
ATOM 791 O O . LYS A 1 100 ? -17.943 -3.648 26.150 1.00 92.75 100 LYS A O 1
ATOM 796 N N . MET A 1 101 ? -16.028 -4.212 25.122 1.00 92.00 101 MET A N 1
ATOM 797 C CA . MET A 1 101 ? -15.432 -4.865 26.294 1.00 92.00 101 MET A CA 1
AT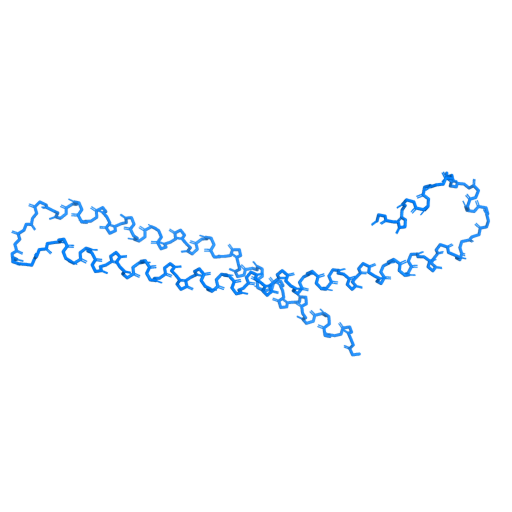OM 798 C C . MET A 1 101 ? -15.049 -3.849 27.369 1.00 92.00 101 MET A C 1
ATOM 800 O O . MET A 1 101 ? -15.345 -4.081 28.538 1.00 92.00 101 MET A O 1
ATOM 804 N N . PHE A 1 102 ? -14.467 -2.720 26.968 1.00 91.19 102 PHE A N 1
ATOM 805 C CA . PHE A 1 102 ? -14.103 -1.626 27.859 1.00 91.19 102 PHE A CA 1
ATOM 806 C C . PHE A 1 102 ? -15.335 -1.039 28.554 1.00 91.19 102 PHE A C 1
ATOM 808 O O . PHE A 1 102 ? -15.370 -0.992 29.779 1.00 91.19 102 PHE A O 1
ATOM 815 N N . PHE A 1 103 ? -16.403 -0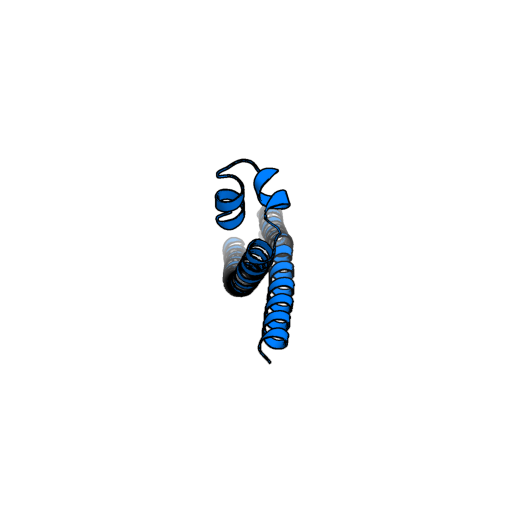.727 27.812 1.00 91.94 103 PHE A N 1
ATOM 816 C CA . PHE A 1 103 ? -17.660 -0.242 28.393 1.00 91.94 103 PHE A CA 1
ATOM 817 C C . PHE A 1 103 ? -18.284 -1.252 29.370 1.00 91.94 103 PHE A C 1
ATOM 819 O O . PHE A 1 103 ? -18.714 -0.894 30.464 1.00 91.94 103 PHE A O 1
ATOM 826 N N . LYS A 1 104 ? -18.280 -2.545 29.017 1.00 93.75 104 LYS A N 1
ATOM 827 C CA . LYS A 1 104 ? -18.763 -3.608 29.912 1.00 93.75 104 LYS A CA 1
ATOM 828 C C . LYS A 1 104 ? -17.922 -3.723 31.189 1.00 93.75 104 LYS A C 1
ATOM 830 O O . LYS A 1 104 ? -18.477 -4.024 32.244 1.00 93.75 104 LYS A O 1
ATOM 835 N N . ALA A 1 105 ? -16.605 -3.555 31.087 1.00 90.38 105 ALA A N 1
ATOM 836 C CA . ALA A 1 105 ? -15.701 -3.586 32.231 1.00 90.38 105 ALA A CA 1
ATOM 837 C C . ALA A 1 105 ? -15.906 -2.364 33.130 1.00 90.38 105 ALA A C 1
ATOM 839 O O . ALA A 1 105 ? -15.974 -2.529 34.344 1.00 90.38 105 ALA A O 1
ATOM 840 N N . LEU A 1 106 ? -16.091 -1.182 32.532 1.00 89.56 106 LEU A N 1
ATOM 841 C CA . LEU A 1 106 ? -16.392 0.056 33.240 1.00 89.56 106 LEU A CA 1
ATOM 842 C C . LEU A 1 106 ? -17.638 -0.128 34.113 1.00 89.56 106 LEU A C 1
ATOM 844 O O . LEU A 1 106 ? -17.533 -0.068 35.329 1.00 89.56 106 LEU A O 1
ATOM 848 N N . LEU A 1 107 ? -18.774 -0.532 33.531 1.00 90.19 107 LEU A N 1
ATOM 849 C CA . LEU A 1 107 ? -20.040 -0.743 34.258 1.00 90.19 107 LEU A CA 1
ATOM 850 C C . LEU A 1 107 ? -19.974 -1.749 35.425 1.00 90.19 107 LEU A C 1
ATOM 852 O O . LEU A 1 107 ? -20.898 -1.802 36.232 1.00 90.19 107 LEU A O 1
ATOM 856 N N . ARG A 1 108 ? -18.926 -2.575 35.505 1.00 92.44 108 ARG A N 1
ATOM 857 C CA . ARG A 1 108 ? -18.728 -3.572 36.568 1.00 92.44 108 ARG A CA 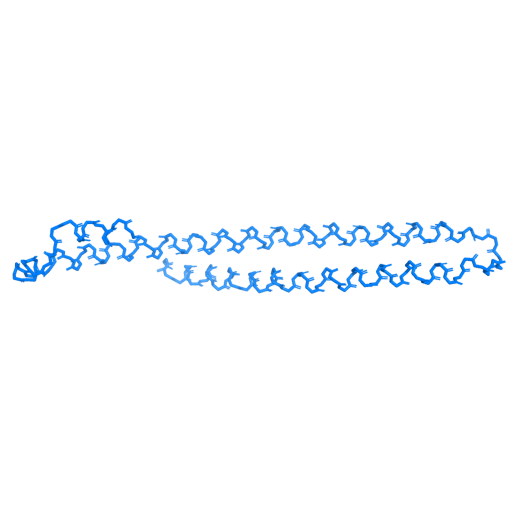1
ATOM 858 C C . ARG A 1 108 ? -17.801 -3.104 37.692 1.00 92.44 108 ARG A C 1
ATOM 860 O O . ARG A 1 108 ? -17.611 -3.864 38.639 1.00 92.44 108 ARG A O 1
ATOM 867 N N . GLN A 1 109 ? -17.221 -1.911 37.590 1.00 91.62 109 GLN A N 1
ATOM 868 C CA . GLN A 1 109 ? -16.384 -1.344 38.644 1.00 91.62 109 GLN A CA 1
ATOM 869 C C . GLN A 1 109 ? -17.210 -0.919 39.864 1.00 91.62 109 GLN A C 1
ATOM 871 O O . GLN A 1 109 ? -18.384 -0.566 39.765 1.00 91.62 109 GLN A O 1
ATOM 876 N N . ASN A 1 110 ? -16.587 -0.983 41.035 1.00 91.50 110 ASN A N 1
ATOM 877 C CA . ASN A 1 110 ? -17.153 -0.602 42.327 1.00 91.50 110 ASN A CA 1
ATOM 878 C C . ASN A 1 110 ? -17.130 0.922 42.540 1.00 91.50 110 ASN A C 1
ATOM 880 O O . ASN A 1 110 ? -16.261 1.613 42.019 1.00 91.50 110 ASN A O 1
ATOM 884 N N . ILE A 1 111 ? -18.048 1.445 43.365 1.00 85.56 111 ILE A N 1
ATOM 885 C CA . ILE A 1 111 ? -18.212 2.898 43.581 1.00 85.56 111 ILE A CA 1
ATOM 886 C C . ILE A 1 111 ? -16.935 3.585 44.093 1.00 85.56 111 ILE A C 1
ATOM 888 O O . ILE A 1 111 ? -16.565 4.637 43.592 1.00 85.56 111 ILE A O 1
ATOM 892 N N . GLY A 1 112 ? -16.188 2.933 44.992 1.00 89.75 112 GLY A N 1
ATOM 893 C CA . GLY A 1 112 ? -14.921 3.470 45.503 1.00 89.75 112 GLY A CA 1
ATOM 894 C C . GLY A 1 112 ? -13.794 3.524 44.465 1.00 89.75 112 GLY A C 1
ATOM 895 O O . GLY A 1 112 ? -12.844 4.276 44.650 1.00 89.75 112 GLY A O 1
ATOM 896 N N . TRP A 1 113 ? -13.888 2.757 43.368 1.00 87.81 113 TRP A N 1
ATOM 897 C CA . TRP A 1 113 ? -12.997 2.946 42.224 1.00 87.81 113 TRP A CA 1
ATOM 898 C C . TRP A 1 113 ? -13.335 4.281 41.559 1.00 87.81 113 TRP A C 1
ATOM 900 O O . TRP A 1 113 ? -12.464 5.141 41.508 1.00 87.81 113 TRP A O 1
ATOM 910 N N . TYR A 1 114 ? -14.607 4.504 41.210 1.00 85.56 114 TYR A N 1
ATOM 911 C CA . TYR A 1 114 ? -15.071 5.740 40.570 1.00 85.56 114 TYR A CA 1
ATOM 912 C C . TYR A 1 114 ? -14.747 7.014 41.354 1.00 85.56 114 TYR A C 1
ATOM 914 O O . TYR A 1 114 ? -14.337 7.995 40.742 1.00 85.56 114 TYR A O 1
ATOM 922 N N . ASP A 1 115 ? -14.857 6.990 42.685 1.00 88.06 115 ASP A N 1
ATOM 923 C CA . ASP A 1 115 ? -14.519 8.141 43.540 1.00 88.06 115 ASP A CA 1
ATOM 924 C C . ASP A 1 115 ? -13.024 8.517 43.483 1.00 88.06 115 ASP A C 1
ATOM 926 O O . ASP A 1 115 ? -12.648 9.643 43.808 1.00 88.06 115 ASP A O 1
ATOM 930 N N . SER A 1 116 ? -12.160 7.585 43.061 1.00 84.50 116 SER A N 1
ATOM 931 C CA . SER A 1 116 ? -10.719 7.810 42.885 1.00 84.50 116 SER A CA 1
ATOM 932 C C . SER A 1 116 ? -10.321 8.274 41.477 1.00 84.50 116 SER A C 1
ATOM 934 O O . SER A 1 116 ? -9.153 8.603 41.265 1.00 84.50 116 SER A O 1
ATOM 936 N N . GLN A 1 117 ? -11.248 8.311 40.510 1.00 83.12 117 GLN A N 1
ATOM 937 C CA . GLN A 1 117 ? -10.991 8.855 39.170 1.00 83.12 117 GLN A CA 1
ATOM 938 C C . GLN A 1 117 ? -11.499 10.288 39.024 1.00 83.12 117 GLN A C 1
ATOM 940 O O . GLN A 1 117 ? -12.523 10.676 39.582 1.00 83.12 117 GLN A O 1
ATOM 945 N N . GLN A 1 118 ? -10.791 11.083 38.220 1.00 83.31 118 GLN A N 1
ATOM 946 C CA . GLN A 1 118 ? -11.169 12.465 37.965 1.00 83.31 118 GLN A CA 1
ATOM 947 C C . GLN A 1 118 ? -12.415 12.531 37.066 1.00 83.31 118 GLN A C 1
ATOM 949 O O . GLN A 1 118 ? -12.487 11.896 36.009 1.00 83.31 118 GLN A O 1
ATOM 954 N N . SER A 1 119 ? -13.407 13.329 37.470 1.00 75.94 119 SER A N 1
ATOM 955 C CA . SER A 1 119 ? -14.643 13.537 36.707 1.00 75.94 119 SER A CA 1
ATOM 956 C C . SER A 1 119 ? -14.346 13.985 35.271 1.00 75.94 119 SER A C 1
ATOM 958 O O . SER A 1 119 ? -13.638 14.966 35.054 1.00 75.94 119 SER A O 1
ATOM 960 N N . GLY A 1 120 ? -14.902 13.272 34.288 1.00 77.75 120 GLY A N 1
ATOM 961 C CA . GLY A 1 120 ? -14.717 13.542 32.855 1.00 77.75 120 GLY A CA 1
ATOM 962 C C . GLY A 1 120 ? -13.636 12.695 32.174 1.00 77.75 120 GLY A C 1
ATOM 963 O O . GLY A 1 120 ? -13.759 12.422 30.981 1.00 77.75 120 GLY A O 1
ATOM 964 N N . GLU A 1 121 ? -12.652 12.182 32.919 1.00 82.81 121 GLU A N 1
ATOM 965 C CA . GLU A 1 121 ? -11.542 11.384 32.375 1.00 82.81 121 GLU A CA 1
ATOM 966 C C . GLU A 1 121 ? -12.023 10.069 31.736 1.00 82.81 121 GLU A C 1
ATOM 968 O O . GLU A 1 121 ? -11.574 9.673 30.661 1.00 82.81 121 GLU A O 1
ATOM 973 N N . LEU A 1 122 ? -12.994 9.405 32.367 1.00 77.62 122 LEU A N 1
ATOM 974 C CA . LEU A 1 122 ? -13.543 8.126 31.904 1.00 77.62 122 LEU A CA 1
ATOM 975 C C . LEU A 1 122 ? -14.311 8.250 30.582 1.00 77.62 122 LEU A C 1
ATOM 977 O O . LEU A 1 122 ? -14.226 7.369 29.728 1.00 77.62 122 LEU A O 1
ATOM 981 N N . THR A 1 123 ? -15.048 9.347 30.406 1.00 79.69 123 THR A N 1
ATOM 982 C CA . THR A 1 123 ? -15.766 9.665 29.164 1.00 79.69 123 THR A CA 1
ATOM 983 C C . THR A 1 123 ? -14.805 9.948 28.017 1.00 79.69 123 THR A C 1
ATOM 985 O O . THR A 1 123 ? -15.048 9.480 26.907 1.00 79.69 123 THR A O 1
ATOM 988 N N . THR A 1 124 ? -13.691 10.633 28.288 1.00 84.12 124 THR A N 1
ATOM 989 C CA . THR A 1 124 ? -12.644 10.880 27.288 1.00 84.12 124 THR A CA 1
ATOM 990 C C . THR A 1 124 ? -11.967 9.575 26.870 1.00 84.12 124 THR A C 1
ATOM 992 O O . THR A 1 124 ? -11.935 9.267 25.683 1.00 84.12 124 THR A O 1
ATOM 995 N N . ARG A 1 125 ? -11.563 8.731 27.833 1.00 80.81 125 ARG A N 1
ATOM 996 C CA . ARG A 1 125 ? -10.943 7.413 27.571 1.00 80.81 125 ARG A CA 1
ATOM 997 C C . ARG A 1 125 ? -11.844 6.413 26.831 1.00 80.81 125 ARG A C 1
ATOM 999 O O . ARG A 1 125 ? -11.356 5.404 26.339 1.00 80.81 125 ARG A O 1
ATOM 1006 N N . LEU A 1 126 ? -13.162 6.621 26.830 1.00 80.31 126 LEU A N 1
ATOM 1007 C CA . LEU A 1 126 ? -14.115 5.800 26.076 1.00 80.31 126 LEU A CA 1
ATOM 1008 C C . LEU A 1 126 ? -14.278 6.288 24.625 1.00 80.31 126 LEU A C 1
ATOM 1010 O O . LEU A 1 126 ? -14.611 5.489 23.744 1.00 80.31 126 LEU A O 1
ATOM 1014 N N . ALA A 1 127 ? -14.122 7.595 24.400 1.00 77.75 127 ALA A N 1
ATOM 1015 C CA . ALA A 1 127 ? -14.309 8.241 23.105 1.00 77.75 127 ALA A CA 1
ATOM 1016 C C . ALA A 1 127 ? -13.054 8.165 22.221 1.00 77.75 127 ALA A C 1
ATOM 1018 O O . ALA A 1 127 ? -13.187 7.986 21.004 1.00 77.75 127 ALA A O 1
ATOM 1019 N N . GLU A 1 128 ? -11.878 8.269 22.841 1.00 67.44 128 GLU A N 1
ATOM 1020 C CA . GLU A 1 128 ? -10.561 8.031 22.235 1.00 67.44 128 GLU A CA 1
ATOM 1021 C C . GLU A 1 128 ? -10.331 6.521 22.051 1.00 67.44 128 GLU A C 1
ATOM 1023 O O . GLU A 1 128 ? -10.318 6.069 20.877 1.00 67.44 128 GLU A O 1
#

Radius of gyration: 28.25 Å; chains: 1; bounding box: 50×32×87 Å

Organism: NCBI:txid1093978

InterPro domains:
  IPR011527 ABC transporter type 1, transmembrane domain [PF00664] (11-127)
  IPR011527 ABC transporter type 1, transmembrane domain [PS50929] (11-128)
  IPR036640 ABC transporter type 1, transmembrane domain superfamily [G3DSA:1.20.1560.10] (1-128)
  IPR036640 ABC transporter type 1, transmembrane domain superfamily [SSF90123] (6-127)
  IPR039421 Type 1 protein exporter [PTHR43394] (5-127)